Protein AF-A0A7S0GLI2-F1 (afdb_monomer_lite)

Sequence (181 aa):
HQRKHQRNEITNNKISEKHLAMYEFYKHYFEHVPAWVDWEQLQRGIDVYISFLPAIGYSLYYLALIPGFSIPKIGKVLEQTRYLVPPSTEEQVMHRLFDTGGFVNHALLDVSNLKPGEVGWTMALQVRALHAKVRRSILQKKKDKWNVAEYGIPINQEDMAATLLAFSVNPIIGIEFLSGQ

Structure (mmCIF, N/CA/C/O backbone):
data_AF-A0A7S0GLI2-F1
#
_entry.id   AF-A0A7S0GLI2-F1
#
loop_
_atom_site.group_PDB
_atom_site.id
_atom_site.type_symbol
_atom_site.label_atom_id
_atom_site.label_alt_id
_atom_site.label_comp_id
_atom_site.label_asym_id
_atom_site.label_entity_id
_atom_site.label_seq_id
_atom_site.pdbx_PDB_ins_code
_atom_site.Cartn_x
_atom_site.Cartn_y
_atom_site.Cartn_z
_atom_site.occupancy
_atom_site.B_iso_or_equiv
_atom_site.auth_seq_id
_atom_site.auth_comp_id
_atom_site.auth_asym_id
_atom_site.auth_atom_id
_atom_site.pdbx_PDB_model_num
ATOM 1 N N . HIS A 1 1 ? 32.029 3.918 39.202 1.00 46.91 1 HIS A N 1
ATOM 2 C CA . HIS A 1 1 ? 30.660 3.679 39.711 1.00 46.91 1 HIS A CA 1
ATOM 3 C C . HIS A 1 1 ? 29.547 4.117 38.746 1.00 46.91 1 HIS A C 1
ATOM 5 O O . HIS A 1 1 ? 28.626 3.337 38.550 1.00 46.91 1 HIS A O 1
ATOM 11 N N . GLN A 1 2 ? 29.642 5.265 38.060 1.00 48.03 2 GLN A N 1
ATOM 12 C CA . GLN A 1 2 ? 28.607 5.744 37.113 1.00 48.03 2 GLN A CA 1
ATOM 13 C C . GLN A 1 2 ? 28.363 4.847 35.876 1.00 48.03 2 GLN A C 1
ATOM 15 O O . GLN A 1 2 ? 27.220 4.666 35.475 1.00 48.03 2 GLN A O 1
ATOM 20 N N . ARG A 1 3 ? 29.390 4.179 35.324 1.00 46.72 3 ARG A N 1
ATOM 21 C CA . ARG A 1 3 ? 29.216 3.256 34.174 1.00 46.72 3 ARG A CA 1
ATOM 22 C C . ARG A 1 3 ? 28.446 1.968 34.505 1.00 46.72 3 ARG A C 1
ATOM 24 O O . ARG A 1 3 ? 27.847 1.381 33.614 1.00 46.72 3 ARG A O 1
ATOM 31 N N . LYS A 1 4 ? 28.444 1.523 35.770 1.00 44.06 4 LYS A N 1
ATOM 32 C CA . LYS A 1 4 ? 27.626 0.378 36.221 1.00 44.06 4 LYS A CA 1
ATOM 33 C C . LYS A 1 4 ? 26.156 0.772 36.412 1.00 44.06 4 LYS A C 1
ATOM 35 O O . LYS A 1 4 ? 25.293 -0.057 36.166 1.00 44.06 4 LYS A O 1
ATOM 40 N N . HIS A 1 5 ? 25.880 2.030 36.767 1.00 40.06 5 HIS A N 1
ATOM 41 C CA . HIS A 1 5 ? 24.513 2.558 36.822 1.00 40.06 5 HIS A CA 1
ATOM 42 C C . HIS A 1 5 ? 23.896 2.697 35.422 1.00 40.06 5 HIS A C 1
ATOM 44 O O . HIS A 1 5 ? 22.805 2.188 35.207 1.00 40.06 5 HIS A O 1
ATOM 50 N N . GLN A 1 6 ? 24.637 3.234 34.444 1.00 45.50 6 GLN A N 1
ATOM 51 C CA . GLN A 1 6 ? 24.178 3.305 33.046 1.00 45.50 6 GLN A CA 1
ATOM 52 C C . GLN A 1 6 ? 23.939 1.926 32.412 1.00 45.50 6 GLN A C 1
ATOM 54 O O . GLN A 1 6 ? 22.978 1.734 31.675 1.00 45.50 6 GLN A O 1
ATOM 59 N N . ARG A 1 7 ? 24.787 0.933 32.714 1.00 39.91 7 ARG A N 1
ATOM 60 C CA . ARG A 1 7 ? 24.621 -0.430 32.180 1.00 39.91 7 ARG A CA 1
ATOM 61 C C . ARG A 1 7 ? 23.422 -1.168 32.786 1.00 39.91 7 ARG A C 1
ATOM 63 O O . ARG A 1 7 ? 22.866 -2.023 32.112 1.00 39.91 7 ARG A O 1
ATOM 70 N N . ASN A 1 8 ? 23.034 -0.817 34.015 1.00 37.53 8 ASN A N 1
ATOM 71 C CA . ASN A 1 8 ? 21.869 -1.376 34.705 1.00 37.53 8 ASN A CA 1
ATOM 72 C C . ASN A 1 8 ? 20.547 -0.679 34.335 1.00 37.53 8 ASN A C 1
ATOM 74 O O . ASN A 1 8 ? 19.487 -1.278 34.496 1.00 37.53 8 ASN A O 1
ATOM 78 N N . GLU A 1 9 ? 20.585 0.552 33.818 1.00 38.91 9 GLU A N 1
ATOM 79 C CA . GLU A 1 9 ? 19.398 1.214 33.252 1.00 38.91 9 GLU A CA 1
ATOM 80 C C . GLU A 1 9 ? 19.006 0.621 31.890 1.00 38.91 9 GLU A C 1
ATOM 82 O O . GLU A 1 9 ? 17.820 0.467 31.603 1.00 38.91 9 GLU A O 1
ATOM 87 N N . ILE A 1 10 ? 19.985 0.191 31.085 1.00 46.25 10 ILE A N 1
ATOM 88 C CA . ILE A 1 10 ? 19.742 -0.452 29.781 1.00 46.25 10 ILE A CA 1
ATOM 89 C C . ILE A 1 10 ? 19.106 -1.846 29.948 1.00 46.25 10 ILE A C 1
ATOM 91 O O . ILE A 1 10 ? 18.296 -2.257 29.120 1.00 46.25 10 ILE A O 1
ATOM 95 N N . THR A 1 11 ? 19.409 -2.568 31.031 1.00 45.00 11 THR A N 1
ATOM 96 C CA . THR A 1 11 ? 18.880 -3.920 31.296 1.00 45.00 11 THR A CA 1
ATOM 97 C C . THR A 1 11 ? 17.507 -3.961 31.969 1.00 45.00 11 THR A C 1
ATOM 99 O O . THR A 1 11 ? 16.941 -5.046 32.080 1.00 45.00 11 THR A O 1
ATOM 102 N N . ASN A 1 12 ? 16.935 -2.823 32.381 1.00 44.59 12 ASN A N 1
ATOM 103 C CA . ASN A 1 12 ? 15.659 -2.790 33.112 1.00 44.59 12 ASN A CA 1
ATOM 104 C C . ASN A 1 12 ? 14.460 -2.267 32.307 1.00 44.59 12 ASN A C 1
ATOM 106 O O . ASN A 1 12 ? 13.343 -2.217 32.826 1.00 44.59 12 ASN A O 1
ATOM 110 N N . ASN A 1 13 ? 14.646 -1.929 31.030 1.00 54.16 13 ASN A N 1
ATOM 111 C CA . ASN A 1 13 ? 13.536 -1.547 30.166 1.00 54.16 13 ASN A CA 1
ATOM 112 C C . ASN A 1 13 ? 12.871 -2.815 29.605 1.00 54.16 13 ASN A C 1
ATOM 114 O O . ASN A 1 13 ? 13.199 -3.281 28.515 1.00 54.16 13 ASN A O 1
ATOM 118 N N . LYS A 1 14 ? 11.950 -3.418 30.372 1.00 66.06 14 LYS A N 1
ATOM 119 C CA . LYS A 1 14 ? 11.058 -4.465 29.848 1.00 66.06 14 LYS A CA 1
ATOM 120 C C . LYS A 1 14 ? 10.308 -3.887 28.645 1.00 66.06 14 LYS A C 1
ATOM 122 O O . LYS A 1 14 ? 9.375 -3.103 28.812 1.00 66.06 14 LYS A O 1
ATOM 127 N N . ILE A 1 15 ? 10.725 -4.272 27.440 1.00 75.12 15 ILE A N 1
ATOM 128 C CA . ILE A 1 15 ? 10.001 -3.989 26.200 1.00 75.12 15 ILE A CA 1
ATOM 129 C C . ILE A 1 15 ? 8.567 -4.478 26.410 1.00 75.12 15 ILE A C 1
ATOM 131 O O . ILE A 1 15 ? 8.348 -5.640 26.756 1.00 75.12 15 ILE A O 1
ATOM 135 N N . SER A 1 16 ? 7.583 -3.585 26.277 1.00 89.56 16 SER A N 1
ATOM 136 C CA . SER A 1 16 ? 6.190 -3.988 26.476 1.00 89.56 16 SER A CA 1
ATOM 137 C C . SER A 1 16 ? 5.778 -5.011 25.415 1.00 89.56 16 SER A C 1
ATOM 139 O O . SER A 1 16 ? 6.278 -4.980 24.292 1.00 89.56 16 SER A O 1
ATOM 141 N N . GLU A 1 17 ? 4.822 -5.883 25.738 1.00 90.88 17 GLU A N 1
ATOM 142 C CA . GLU A 1 17 ? 4.315 -6.923 24.826 1.00 90.88 17 GLU A CA 1
ATOM 143 C C . GLU A 1 17 ? 3.948 -6.367 23.438 1.00 90.88 17 GLU A C 1
ATOM 145 O O . GLU A 1 17 ? 4.241 -6.972 22.412 1.00 90.88 17 GLU A O 1
ATOM 150 N N . LYS A 1 18 ? 3.387 -5.151 23.393 1.00 88.38 18 LYS A N 1
ATOM 151 C CA . LYS A 1 18 ? 3.043 -4.455 22.144 1.00 88.38 18 LYS A CA 1
ATOM 152 C C . LYS A 1 18 ? 4.271 -4.084 21.310 1.00 88.38 18 LYS A C 1
ATOM 154 O O . LYS A 1 18 ? 4.226 -4.208 20.090 1.00 88.38 18 LYS A O 1
ATOM 159 N N . HIS A 1 19 ? 5.341 -3.609 21.950 1.00 90.06 19 HIS A N 1
ATOM 160 C CA . HIS A 1 19 ? 6.589 -3.290 21.255 1.00 90.06 19 HIS A CA 1
ATOM 161 C C . HIS A 1 19 ? 7.269 -4.562 20.749 1.00 90.06 19 HIS A C 1
ATOM 163 O O . HIS A 1 19 ? 7.762 -4.564 19.627 1.00 90.06 19 HIS A O 1
ATOM 169 N N . LEU A 1 20 ? 7.228 -5.649 21.528 1.00 94.12 20 LEU A N 1
ATOM 170 C CA . LEU A 1 20 ? 7.760 -6.941 21.099 1.00 94.12 20 LEU A CA 1
ATOM 171 C C . LEU A 1 20 ? 6.984 -7.492 19.896 1.00 94.12 20 LEU A C 1
ATOM 173 O O . LEU A 1 20 ? 7.592 -7.861 18.902 1.00 94.12 20 LEU A O 1
ATOM 177 N N . ALA A 1 21 ? 5.649 -7.461 19.930 1.00 93.50 21 ALA A N 1
ATOM 178 C CA . ALA A 1 21 ? 4.824 -7.902 18.806 1.00 93.50 21 ALA A CA 1
ATOM 179 C C . ALA A 1 21 ? 5.088 -7.089 17.526 1.00 93.50 21 ALA A C 1
ATOM 181 O O . ALA A 1 21 ? 5.115 -7.646 16.430 1.00 93.50 21 ALA A O 1
ATOM 182 N N . MET A 1 22 ? 5.302 -5.775 17.656 1.00 92.88 22 MET A N 1
ATOM 183 C CA . MET A 1 22 ? 5.666 -4.933 16.517 1.00 92.88 22 MET A CA 1
ATOM 184 C C . MET A 1 22 ? 7.074 -5.257 16.003 1.00 92.88 22 MET A C 1
ATOM 186 O O . MET A 1 22 ? 7.267 -5.360 14.797 1.00 92.88 22 MET A O 1
ATOM 190 N N . TYR A 1 23 ? 8.042 -5.459 16.900 1.00 94.19 23 TYR A N 1
ATOM 191 C CA . TYR A 1 23 ? 9.396 -5.872 16.535 1.00 94.19 23 TYR A CA 1
ATOM 192 C C . TYR A 1 23 ? 9.393 -7.198 15.764 1.00 94.19 23 TYR A C 1
ATOM 194 O O . TYR A 1 23 ? 9.947 -7.254 14.671 1.00 94.19 23 TYR A O 1
ATOM 202 N N . GLU A 1 24 ? 8.707 -8.224 16.275 1.00 95.50 24 GLU A N 1
ATOM 203 C CA . GLU A 1 24 ? 8.586 -9.524 15.603 1.00 95.50 24 GLU A CA 1
ATOM 204 C C . GLU A 1 24 ? 7.892 -9.402 14.239 1.00 95.50 24 GLU A C 1
ATOM 206 O O . GLU A 1 24 ? 8.300 -10.047 13.276 1.00 95.50 24 GLU A O 1
ATOM 211 N N . PHE A 1 25 ? 6.889 -8.524 14.115 1.00 94.81 25 PHE A N 1
ATOM 212 C CA . PHE A 1 25 ? 6.253 -8.230 12.830 1.00 94.81 25 PHE A CA 1
ATOM 213 C C . PHE A 1 25 ? 7.252 -7.671 11.805 1.00 94.81 25 PHE A C 1
ATOM 215 O O . PHE A 1 25 ? 7.332 -8.204 10.701 1.00 94.81 25 PHE A O 1
ATOM 222 N N . TYR A 1 26 ? 8.031 -6.640 12.149 1.00 94.69 26 TYR A N 1
ATOM 223 C CA . TYR A 1 26 ? 9.034 -6.081 11.230 1.00 94.69 26 TYR A CA 1
ATOM 224 C C . TYR A 1 26 ? 10.154 -7.079 10.930 1.00 94.69 26 TYR A C 1
ATOM 226 O O . TYR A 1 26 ? 10.521 -7.254 9.768 1.00 94.69 26 TYR A O 1
ATOM 234 N N . LYS A 1 27 ? 10.659 -7.763 11.962 1.00 95.31 27 LYS A N 1
ATOM 235 C CA . LYS A 1 27 ? 11.703 -8.781 11.839 1.00 95.31 27 LYS A CA 1
ATOM 236 C C . LYS A 1 27 ? 11.287 -9.895 10.881 1.00 95.31 27 LYS A C 1
ATOM 238 O O . LYS A 1 27 ? 12.057 -10.240 9.992 1.00 95.31 27 LYS A O 1
ATOM 243 N N . HIS A 1 28 ? 10.053 -10.393 10.995 1.00 95.75 28 HIS A N 1
ATOM 244 C CA . HIS A 1 28 ? 9.534 -11.429 10.107 1.00 95.75 28 HIS A CA 1
ATOM 245 C C . HIS A 1 28 ? 9.662 -11.037 8.630 1.00 95.75 28 HIS A C 1
ATOM 247 O O . HIS A 1 28 ? 10.240 -11.793 7.856 1.00 95.75 28 HIS A O 1
ATOM 253 N N . TYR A 1 29 ? 9.189 -9.853 8.232 1.00 95.25 29 TYR A N 1
ATOM 254 C CA . TYR A 1 29 ? 9.283 -9.428 6.830 1.00 95.25 29 TYR A CA 1
ATOM 255 C C . TYR A 1 29 ? 10.706 -9.074 6.406 1.00 95.25 29 TYR A C 1
ATOM 257 O O . TYR A 1 29 ? 11.006 -9.111 5.215 1.00 95.25 29 TYR A O 1
ATOM 265 N N . PHE A 1 30 ? 11.560 -8.674 7.351 1.00 94.94 30 PHE A N 1
ATOM 266 C CA . PHE A 1 30 ? 12.949 -8.339 7.056 1.00 94.94 30 PHE A CA 1
ATOM 267 C C . PHE A 1 30 ? 13.741 -9.604 6.710 1.00 94.94 30 PHE A C 1
ATOM 269 O O . PHE A 1 30 ? 14.517 -9.619 5.761 1.00 94.94 30 PHE A O 1
ATOM 276 N N . GLU A 1 31 ? 13.503 -10.681 7.459 1.00 95.62 31 GLU A N 1
ATOM 277 C CA . GLU A 1 31 ? 14.195 -11.963 7.305 1.00 95.62 31 GLU A CA 1
ATOM 278 C C . GLU A 1 31 ? 13.599 -12.846 6.195 1.00 95.62 31 GLU A C 1
ATOM 280 O O . GLU A 1 31 ? 14.291 -13.719 5.676 1.00 95.62 31 GLU A O 1
ATOM 285 N N . HIS A 1 32 ? 12.337 -12.629 5.808 1.00 94.88 32 HIS A N 1
ATOM 286 C CA . HIS A 1 32 ? 11.602 -13.516 4.898 1.00 94.88 32 HIS A CA 1
ATOM 287 C C . HIS A 1 32 ? 11.113 -12.786 3.642 1.00 94.88 32 HIS A C 1
ATOM 289 O O . HIS A 1 32 ? 9.910 -12.612 3.427 1.00 94.88 32 HIS A O 1
ATOM 295 N N . VAL A 1 33 ? 12.047 -12.400 2.770 1.00 95.31 33 VAL A N 1
ATOM 296 C CA . VAL A 1 33 ? 11.690 -12.033 1.392 1.00 95.31 33 VAL A CA 1
ATOM 297 C C . VAL A 1 33 ? 11.169 -13.286 0.675 1.00 95.31 33 VAL A C 1
ATOM 299 O O . VAL A 1 33 ? 11.841 -14.321 0.713 1.00 95.31 33 VAL A O 1
ATOM 302 N N . PRO A 1 34 ? 9.989 -13.243 0.029 1.00 95.50 34 PRO A N 1
ATOM 303 C CA . PRO A 1 34 ? 9.469 -14.408 -0.674 1.00 95.50 34 PRO A CA 1
ATOM 304 C C . PRO A 1 34 ? 10.420 -14.887 -1.778 1.00 95.50 34 PRO A C 1
ATOM 306 O O . PRO A 1 34 ? 10.928 -14.087 -2.556 1.00 95.50 34 PRO A O 1
ATOM 309 N N . ALA A 1 35 ? 10.610 -16.203 -1.891 1.00 96.75 35 ALA A N 1
ATOM 310 C CA . ALA A 1 35 ? 11.569 -16.799 -2.830 1.00 96.75 35 ALA A CA 1
ATOM 311 C C . ALA A 1 35 ? 11.259 -16.536 -4.317 1.00 96.75 35 ALA A C 1
ATOM 313 O O . ALA A 1 35 ? 12.123 -16.718 -5.165 1.00 96.75 35 ALA A O 1
ATOM 314 N N . TRP A 1 36 ? 10.029 -16.127 -4.635 1.00 97.19 36 TRP A N 1
ATOM 315 C CA . TRP A 1 36 ? 9.611 -15.772 -5.991 1.00 97.19 36 TRP A CA 1
ATOM 316 C C . TRP A 1 36 ? 9.961 -14.328 -6.380 1.00 97.19 36 TRP A C 1
ATOM 318 O O . TRP A 1 36 ? 9.711 -13.944 -7.520 1.00 97.19 36 TRP A O 1
ATOM 328 N N . VAL A 1 37 ? 10.489 -13.510 -5.460 1.00 97.12 37 VAL A N 1
ATOM 329 C CA . VAL A 1 37 ? 10.867 -12.124 -5.762 1.00 97.12 37 VAL A CA 1
ATOM 330 C C . VAL A 1 37 ? 12.066 -12.111 -6.707 1.00 97.12 37 VAL A C 1
ATOM 332 O O . VAL A 1 37 ? 13.169 -12.509 -6.339 1.00 97.12 37 VAL A O 1
ATOM 335 N N . ASP A 1 38 ? 11.839 -11.596 -7.912 1.00 97.75 38 ASP A N 1
ATOM 336 C CA . ASP A 1 38 ? 12.860 -11.337 -8.924 1.00 97.75 38 ASP A CA 1
ATOM 337 C C . ASP A 1 38 ? 13.102 -9.822 -9.016 1.00 97.75 38 ASP A C 1
ATOM 339 O O . ASP A 1 38 ? 12.265 -9.059 -9.506 1.00 97.75 38 ASP A O 1
ATOM 343 N N . TRP A 1 39 ? 14.260 -9.381 -8.522 1.00 96.75 39 TRP A N 1
ATOM 344 C CA . TRP A 1 39 ? 14.643 -7.968 -8.496 1.00 96.75 39 TRP A CA 1
ATOM 345 C C . TRP A 1 39 ? 14.866 -7.383 -9.892 1.00 96.75 39 TRP A C 1
ATOM 347 O O . TRP A 1 39 ? 14.594 -6.202 -10.101 1.00 96.75 39 TRP A O 1
ATOM 357 N N . GLU A 1 40 ? 15.315 -8.189 -10.855 1.00 97.75 40 GLU A N 1
ATOM 358 C CA . GLU A 1 40 ? 15.469 -7.740 -12.238 1.00 97.75 40 GLU A CA 1
ATOM 359 C C . GLU A 1 40 ? 14.098 -7.566 -12.895 1.00 97.75 40 GLU A C 1
ATOM 361 O O . GLU A 1 40 ? 13.873 -6.595 -13.617 1.00 97.75 40 GLU A O 1
ATOM 366 N N . GLN A 1 41 ? 13.145 -8.460 -12.610 1.00 97.75 41 GLN A N 1
ATOM 367 C CA . GLN A 1 41 ? 11.762 -8.305 -13.067 1.00 97.75 41 GLN A CA 1
ATOM 368 C C . GLN A 1 41 ? 11.080 -7.078 -12.454 1.00 97.75 41 GLN A C 1
ATOM 370 O O . GLN A 1 41 ? 10.333 -6.393 -13.158 1.00 97.75 41 GLN A O 1
ATOM 375 N N . LEU A 1 42 ? 11.345 -6.775 -11.180 1.00 97.19 42 LEU A N 1
ATOM 376 C CA . LEU A 1 42 ? 10.862 -5.546 -10.546 1.00 97.19 42 LEU A CA 1
ATOM 377 C C . LEU A 1 42 ? 11.461 -4.300 -11.209 1.00 97.19 42 LEU A C 1
ATOM 379 O O . LEU A 1 42 ? 10.710 -3.378 -11.525 1.00 97.19 42 LEU A O 1
ATOM 383 N N . GLN A 1 43 ? 12.770 -4.295 -11.488 1.00 97.56 43 GLN A N 1
ATOM 384 C CA . GLN A 1 43 ? 13.415 -3.186 -12.196 1.00 97.56 43 GLN A CA 1
ATOM 385 C C . GLN A 1 43 ? 12.790 -2.966 -13.579 1.00 97.56 43 GLN A C 1
ATOM 387 O O . GLN A 1 43 ? 12.409 -1.844 -13.889 1.00 97.56 43 GLN A O 1
ATOM 392 N N . ARG A 1 44 ? 12.565 -4.029 -14.368 1.00 97.38 44 ARG A N 1
ATOM 393 C CA . ARG A 1 44 ? 11.876 -3.914 -15.670 1.00 97.38 44 ARG A CA 1
ATOM 394 C C . ARG A 1 44 ? 10.481 -3.293 -15.544 1.00 97.38 44 ARG A C 1
ATOM 396 O O . ARG A 1 44 ? 10.078 -2.509 -16.397 1.00 97.38 44 ARG A O 1
ATOM 403 N N . GL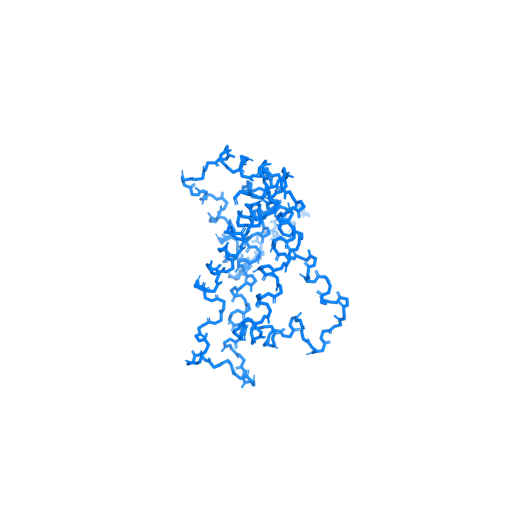Y A 1 45 ? 9.734 -3.644 -14.495 1.00 95.38 45 GLY A N 1
ATOM 404 C CA . GLY A 1 45 ? 8.420 -3.051 -14.225 1.00 95.38 45 GLY A CA 1
ATOM 405 C C . GLY A 1 45 ? 8.503 -1.555 -13.909 1.00 95.38 45 GLY A C 1
ATOM 406 O O . GLY A 1 45 ? 7.697 -0.775 -14.414 1.00 95.38 45 GLY A O 1
ATOM 407 N N . ILE A 1 46 ? 9.506 -1.150 -13.126 1.00 95.88 46 ILE A N 1
ATOM 408 C CA . ILE A 1 46 ? 9.802 0.259 -12.832 1.00 95.88 46 ILE A CA 1
ATOM 409 C C . ILE A 1 46 ? 10.211 1.010 -14.104 1.00 95.88 46 ILE A C 1
ATOM 411 O O . ILE A 1 46 ? 9.718 2.110 -14.340 1.00 95.88 46 ILE A O 1
ATOM 415 N N . ASP A 1 47 ? 11.028 0.408 -14.968 1.00 96.31 47 ASP A N 1
ATOM 416 C CA . ASP A 1 47 ? 11.448 1.025 -16.231 1.00 96.31 47 ASP A CA 1
ATOM 417 C C . ASP A 1 47 ? 10.245 1.309 -17.146 1.00 96.31 47 ASP A C 1
ATOM 419 O O . ASP A 1 47 ? 10.146 2.391 -17.734 1.00 96.31 47 ASP A O 1
ATOM 423 N N . VAL A 1 48 ? 9.285 0.376 -17.220 1.00 94.31 48 VAL A N 1
ATOM 424 C CA . VAL A 1 48 ? 8.003 0.587 -17.916 1.00 94.31 48 VAL A CA 1
ATOM 425 C C . VAL A 1 48 ? 7.218 1.715 -17.251 1.00 94.31 48 VAL A C 1
ATOM 427 O O . VAL A 1 48 ? 6.766 2.632 -17.937 1.00 94.31 48 VAL A O 1
ATOM 430 N N . TYR A 1 49 ? 7.083 1.692 -15.924 1.00 94.44 49 TYR A N 1
ATOM 431 C CA . TYR A 1 49 ? 6.353 2.726 -15.194 1.00 94.44 49 TYR A CA 1
ATOM 432 C C . TYR A 1 49 ? 6.909 4.131 -15.462 1.00 94.44 49 TYR A C 1
ATOM 434 O O . TYR A 1 49 ? 6.146 5.043 -15.774 1.00 94.44 49 TYR A O 1
ATOM 442 N N . ILE A 1 50 ? 8.232 4.298 -15.406 1.00 94.88 50 ILE A N 1
ATOM 443 C CA . ILE A 1 50 ? 8.907 5.575 -15.665 1.00 94.88 50 ILE A CA 1
ATOM 444 C C . ILE A 1 50 ? 8.727 5.997 -17.128 1.00 94.88 50 ILE A C 1
ATOM 446 O O . ILE A 1 50 ? 8.406 7.155 -17.396 1.00 94.88 50 ILE A O 1
ATOM 450 N N . SER A 1 51 ? 8.874 5.063 -18.073 1.00 94.94 51 SER A N 1
ATOM 451 C CA . SER A 1 51 ? 8.743 5.341 -19.512 1.00 94.94 51 SER A CA 1
ATOM 452 C C . SER A 1 51 ? 7.346 5.834 -19.896 1.00 94.94 51 SER A C 1
ATOM 454 O O . SER A 1 51 ? 7.206 6.675 -20.783 1.00 94.94 51 SER A O 1
ATOM 456 N N . PHE A 1 52 ? 6.312 5.343 -19.209 1.00 94.50 52 PHE A N 1
ATOM 457 C CA . PHE A 1 52 ? 4.911 5.679 -19.472 1.00 94.50 52 PHE A CA 1
ATOM 458 C C . PHE A 1 52 ? 4.272 6.532 -18.371 1.00 94.50 52 PHE A C 1
ATOM 460 O O . PHE A 1 52 ? 3.046 6.647 -18.318 1.00 94.50 52 PHE A O 1
ATOM 467 N N . LEU A 1 53 ? 5.078 7.164 -17.514 1.00 93.44 53 LEU A N 1
ATOM 468 C CA . LEU A 1 53 ? 4.611 7.856 -16.311 1.00 93.44 53 LEU A CA 1
ATOM 469 C C . LEU A 1 53 ? 3.432 8.819 -16.564 1.00 93.44 53 LEU A C 1
ATOM 471 O O . LEU A 1 53 ? 2.461 8.747 -15.808 1.00 93.44 53 LEU A O 1
ATOM 475 N N . PRO A 1 54 ? 3.420 9.667 -17.617 1.00 92.31 54 PRO A N 1
ATOM 476 C CA . PRO A 1 54 ? 2.269 10.532 -17.884 1.00 92.31 54 PRO A CA 1
ATOM 477 C C . PRO A 1 54 ? 0.989 9.754 -18.221 1.00 92.31 54 PRO A C 1
ATOM 479 O O . PRO A 1 54 ? -0.074 10.061 -17.685 1.00 92.31 54 PRO A O 1
ATOM 482 N N . ALA A 1 55 ? 1.083 8.730 -19.077 1.00 93.38 55 ALA A N 1
ATOM 483 C CA . ALA A 1 55 ? -0.056 7.907 -19.487 1.00 93.38 55 ALA A CA 1
ATOM 484 C C . ALA A 1 55 ? -0.625 7.109 -18.305 1.00 93.38 55 ALA A C 1
ATOM 486 O O . ALA A 1 55 ? -1.836 7.101 -18.073 1.00 93.38 55 ALA A O 1
ATOM 487 N N . ILE A 1 56 ? 0.257 6.510 -17.503 1.00 94.19 56 ILE A N 1
ATOM 488 C CA . ILE A 1 56 ? -0.115 5.806 -16.274 1.00 94.19 56 ILE A CA 1
ATOM 489 C C . ILE A 1 56 ? -0.742 6.773 -15.267 1.00 94.19 56 ILE A C 1
ATOM 491 O O . ILE A 1 56 ? -1.759 6.441 -14.665 1.00 94.19 56 ILE A O 1
ATOM 495 N N . GLY A 1 57 ? -0.194 7.981 -15.111 1.00 92.31 57 GLY A N 1
ATOM 496 C CA . GLY A 1 57 ? -0.744 9.010 -14.230 1.00 92.31 57 GLY A CA 1
ATOM 497 C C . GLY A 1 57 ? -2.183 9.385 -14.591 1.00 92.31 57 GLY A C 1
ATOM 498 O O . GLY A 1 57 ? -3.054 9.385 -13.719 1.00 92.31 57 GLY A O 1
ATOM 499 N N . TYR A 1 58 ? -2.462 9.624 -15.878 1.00 92.56 58 TYR A N 1
ATOM 500 C CA . TYR A 1 58 ? -3.829 9.861 -16.357 1.00 92.56 58 TYR A CA 1
ATOM 501 C C . TYR A 1 58 ? -4.740 8.658 -16.116 1.00 92.56 58 TYR A C 1
ATOM 503 O O . TYR A 1 58 ? -5.864 8.826 -15.640 1.00 92.56 58 TYR A O 1
ATOM 511 N N . SER A 1 59 ? -4.250 7.451 -16.395 1.00 94.19 59 SER A N 1
ATOM 512 C CA . SER A 1 59 ? -5.001 6.222 -16.156 1.00 94.19 59 SER A CA 1
ATOM 513 C C . SER A 1 59 ? -5.387 6.059 -14.688 1.00 94.19 59 SER A C 1
ATOM 515 O O . SER A 1 59 ? -6.558 5.887 -14.365 1.00 94.19 59 SER A O 1
ATOM 517 N N . LEU A 1 60 ? -4.430 6.186 -13.768 1.00 92.31 60 LEU A N 1
ATOM 518 C CA . LEU A 1 60 ? -4.695 6.065 -12.338 1.00 92.31 60 LEU A CA 1
ATOM 519 C C . LEU A 1 60 ? -5.646 7.159 -11.847 1.00 92.31 60 LEU A C 1
ATOM 521 O O . LEU A 1 60 ? -6.527 6.877 -11.037 1.00 92.31 60 LEU A O 1
ATOM 525 N N . TYR A 1 61 ? -5.530 8.384 -12.356 1.00 90.50 61 TYR A N 1
ATOM 526 C CA . TYR A 1 61 ? -6.443 9.463 -11.990 1.00 90.50 61 TYR A CA 1
ATOM 527 C C . TYR A 1 61 ? -7.896 9.160 -12.398 1.00 90.50 61 TYR A C 1
ATOM 529 O O . TYR A 1 61 ? -8.800 9.210 -11.558 1.00 90.50 61 TYR A O 1
ATOM 537 N N . TYR A 1 62 ? -8.124 8.793 -13.663 1.00 91.44 62 TYR A N 1
ATOM 538 C CA . TYR A 1 62 ? -9.476 8.608 -14.202 1.00 91.44 62 TYR A CA 1
ATOM 539 C C . TYR A 1 62 ? -10.081 7.227 -13.938 1.00 91.44 62 TYR A C 1
ATOM 541 O O . TYR A 1 62 ? -11.299 7.124 -13.815 1.00 91.44 62 TYR A O 1
ATOM 549 N N . LEU A 1 63 ? -9.265 6.176 -13.843 1.00 91.31 63 LEU A N 1
ATOM 550 C CA . LEU A 1 63 ? -9.732 4.789 -13.732 1.00 91.31 63 LEU A CA 1
ATOM 551 C C . LEU A 1 63 ? -9.577 4.200 -12.326 1.00 91.31 63 LEU A C 1
ATOM 553 O O . LEU A 1 63 ? -10.279 3.245 -12.001 1.00 91.31 63 LEU A O 1
ATOM 557 N N . ALA A 1 64 ? -8.698 4.746 -11.476 1.00 90.31 64 ALA A N 1
ATOM 558 C CA . ALA A 1 64 ? -8.525 4.265 -10.101 1.00 90.31 64 ALA A CA 1
ATOM 559 C C . ALA A 1 64 ? -9.026 5.271 -9.055 1.00 90.31 64 ALA A C 1
ATOM 561 O O . ALA A 1 64 ? -9.874 4.926 -8.233 1.00 90.31 64 ALA A O 1
ATOM 562 N N . LEU A 1 65 ? -8.546 6.517 -9.088 1.00 88.25 65 LEU A N 1
ATOM 563 C CA . LEU A 1 65 ? -8.812 7.503 -8.040 1.00 88.25 65 LEU A CA 1
ATOM 564 C C . LEU A 1 65 ? -10.281 7.942 -8.019 1.00 88.25 65 LEU A C 1
ATOM 566 O O . LEU A 1 65 ? -10.969 7.729 -7.021 1.00 88.25 65 LEU A O 1
ATOM 570 N N . ILE A 1 66 ? -10.774 8.525 -9.117 1.00 88.75 66 ILE A N 1
ATOM 571 C CA . ILE A 1 66 ? -12.157 9.027 -9.199 1.00 88.75 66 ILE A CA 1
ATOM 572 C C . ILE A 1 66 ? -13.185 7.892 -9.003 1.00 88.75 66 ILE A C 1
ATOM 574 O O . ILE A 1 66 ? -14.077 8.038 -8.157 1.00 88.75 66 ILE A O 1
ATOM 578 N N . PRO A 1 67 ? -13.078 6.739 -9.696 1.00 88.38 67 PRO A N 1
ATOM 579 C CA . PRO A 1 67 ? -14.039 5.653 -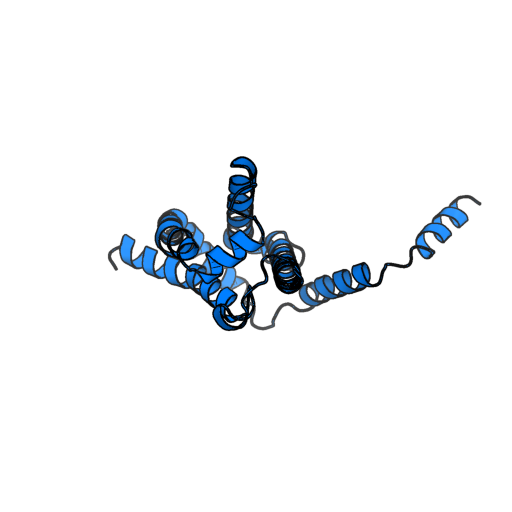9.524 1.00 88.38 67 PRO A CA 1
ATOM 580 C C . PRO A 1 67 ? -13.945 4.999 -8.144 1.00 88.38 67 PRO A C 1
ATOM 582 O O . PRO A 1 67 ? -14.973 4.645 -7.572 1.00 88.38 67 PRO A O 1
ATOM 585 N N . GLY A 1 68 ? -12.743 4.893 -7.566 1.00 86.94 68 GLY A N 1
ATOM 586 C CA . GLY A 1 68 ? -12.536 4.321 -6.235 1.00 86.94 68 GLY A CA 1
ATOM 587 C C . GLY A 1 68 ? -13.313 5.062 -5.145 1.00 86.94 68 GLY A C 1
ATOM 588 O O . GLY A 1 68 ? -13.937 4.430 -4.293 1.00 86.94 68 GLY A O 1
ATOM 589 N N . PHE A 1 69 ? -13.373 6.396 -5.213 1.00 85.19 69 PHE A N 1
ATOM 590 C CA . PHE A 1 69 ? -14.194 7.194 -4.293 1.00 85.19 69 PHE A CA 1
ATOM 591 C C . PHE A 1 69 ? -15.703 7.042 -4.505 1.00 85.19 69 PHE A C 1
ATOM 593 O O . PHE A 1 69 ? -16.477 7.372 -3.609 1.00 85.19 69 PHE A O 1
ATOM 600 N N . SER A 1 70 ? -16.125 6.503 -5.647 1.00 87.50 70 SER A N 1
ATOM 601 C CA . SER A 1 70 ? -17.534 6.230 -5.942 1.00 87.50 70 SER A CA 1
ATOM 602 C C . SER A 1 70 ? -17.994 4.854 -5.437 1.00 87.50 70 SER A C 1
ATOM 604 O O . SER A 1 70 ? -19.188 4.560 -5.467 1.00 87.50 70 SER A O 1
ATOM 606 N N . ILE A 1 71 ? -17.083 4.003 -4.943 1.00 90.00 71 ILE A N 1
ATOM 607 C CA . ILE A 1 71 ? -17.422 2.682 -4.398 1.00 90.00 71 ILE A CA 1
ATOM 608 C C . ILE A 1 71 ? -18.036 2.853 -2.995 1.00 90.00 71 ILE A C 1
ATOM 610 O O . ILE A 1 71 ? -17.334 3.306 -2.082 1.00 90.00 71 ILE A O 1
ATOM 614 N N . PRO A 1 72 ? -19.298 2.429 -2.754 1.00 90.81 72 PRO A N 1
ATOM 615 C CA . PRO A 1 72 ? -20.001 2.700 -1.494 1.00 90.81 72 PRO A CA 1
ATOM 616 C C . PRO A 1 72 ? -19.253 2.223 -0.247 1.00 90.81 72 PRO A C 1
ATOM 618 O O . PRO A 1 72 ? -19.158 2.937 0.750 1.00 90.81 72 PRO A O 1
ATOM 621 N N . LYS A 1 73 ? -18.654 1.029 -0.310 1.00 92.06 73 LYS A N 1
ATOM 622 C CA . LYS A 1 73 ? -17.886 0.462 0.803 1.00 92.06 73 LYS A CA 1
ATOM 623 C C . LYS A 1 73 ? -16.633 1.282 1.126 1.00 92.06 73 LYS A C 1
ATOM 625 O O . LYS A 1 73 ? -16.341 1.489 2.304 1.00 92.06 73 LYS A O 1
ATOM 630 N N . ILE A 1 74 ? -15.915 1.775 0.112 1.00 88.62 74 ILE A N 1
ATOM 631 C CA . ILE A 1 74 ? -14.741 2.640 0.304 1.00 88.62 74 ILE A CA 1
ATOM 632 C C . ILE A 1 74 ? -15.181 3.962 0.931 1.00 88.62 74 ILE A C 1
ATOM 634 O O . ILE A 1 74 ? -14.631 4.353 1.962 1.00 88.62 74 ILE A O 1
ATOM 638 N N . GLY A 1 75 ? -16.231 4.588 0.389 1.00 89.19 75 GLY A N 1
ATOM 639 C CA . GLY A 1 75 ? -16.843 5.783 0.972 1.00 89.19 75 GLY A CA 1
ATOM 640 C C . GLY A 1 75 ? -17.192 5.581 2.448 1.00 89.19 75 GLY A C 1
ATOM 641 O O . GLY A 1 75 ? -16.801 6.381 3.299 1.00 89.19 75 GLY A O 1
ATOM 642 N N . LYS A 1 76 ? -17.798 4.437 2.793 1.00 91.38 76 LYS A N 1
ATOM 643 C CA . LYS A 1 76 ? -18.148 4.130 4.182 1.00 91.38 76 LYS A CA 1
ATOM 644 C C . LYS A 1 76 ? -16.930 3.972 5.092 1.00 91.38 76 LYS A C 1
ATOM 646 O O . LYS A 1 76 ? -16.966 4.413 6.242 1.00 91.38 76 LYS A O 1
ATOM 651 N N . VAL A 1 77 ? -15.836 3.371 4.615 1.00 91.75 77 VAL A N 1
ATOM 652 C CA . VAL A 1 77 ? -14.573 3.303 5.378 1.00 91.75 77 VAL A CA 1
ATOM 653 C C . VAL A 1 77 ? -14.028 4.709 5.643 1.00 91.75 77 VAL A C 1
ATOM 655 O O . VAL A 1 77 ? -13.612 4.995 6.770 1.00 91.75 77 VAL A O 1
ATOM 658 N N . LEU A 1 78 ? -14.063 5.598 4.649 1.00 88.25 78 LEU A N 1
ATOM 659 C CA . LEU A 1 78 ? -13.591 6.983 4.765 1.00 88.25 78 LEU A CA 1
ATOM 660 C C . LEU A 1 78 ? -14.439 7.813 5.734 1.00 88.25 78 LEU A C 1
ATOM 662 O O . LEU A 1 78 ? -13.887 8.548 6.558 1.00 88.25 78 LEU A O 1
ATOM 666 N N . GLU A 1 79 ? -15.761 7.637 5.710 1.00 87.88 79 GLU A N 1
ATOM 667 C CA . GLU A 1 79 ? -16.677 8.227 6.692 1.00 87.88 79 GLU A CA 1
ATOM 668 C C . GLU A 1 79 ? -16.344 7.775 8.114 1.00 87.88 79 GLU A C 1
ATOM 670 O O . GLU A 1 79 ? -16.209 8.571 9.046 1.00 87.88 79 GLU A O 1
ATOM 675 N N . GLN A 1 80 ? -16.166 6.467 8.280 1.00 87.62 80 GLN A N 1
ATOM 676 C CA . GLN A 1 80 ? -15.918 5.849 9.574 1.00 87.62 80 GLN A CA 1
ATOM 677 C C . GLN A 1 80 ? -14.563 6.256 10.147 1.00 87.62 80 GLN A C 1
ATOM 679 O O . GLN A 1 80 ? -14.410 6.447 11.353 1.00 87.62 80 GLN A O 1
ATOM 684 N N . THR A 1 81 ? -13.569 6.451 9.306 1.00 83.38 81 THR A N 1
ATOM 685 C CA . THR A 1 81 ? -12.261 6.942 9.743 1.00 83.38 81 THR A CA 1
ATOM 686 C C . THR A 1 81 ? -12.219 8.459 9.886 1.00 83.38 81 THR A C 1
ATOM 688 O O . THR A 1 81 ? -11.267 8.975 10.471 1.00 83.38 81 THR A O 1
ATOM 691 N N . ARG A 1 82 ? -13.246 9.169 9.391 1.00 78.56 82 ARG A N 1
ATOM 692 C CA . ARG A 1 82 ? -13.245 10.624 9.199 1.00 78.56 82 ARG A CA 1
ATOM 693 C C . ARG A 1 82 ? -12.001 11.088 8.437 1.00 78.56 82 ARG A C 1
ATOM 695 O O . ARG A 1 82 ? -11.478 12.162 8.707 1.00 78.56 82 ARG A O 1
ATOM 702 N N . TYR A 1 83 ? -11.493 10.252 7.527 1.00 67.88 83 TYR A N 1
ATOM 703 C CA . TYR A 1 83 ? -10.190 10.457 6.883 1.00 67.88 83 TYR A CA 1
ATOM 704 C C . TYR A 1 83 ? -10.240 11.430 5.703 1.00 67.88 83 TYR A C 1
ATOM 706 O O . TYR A 1 83 ? -9.257 12.098 5.413 1.00 67.88 83 TYR A O 1
ATOM 714 N N . LEU A 1 84 ? -11.363 11.496 4.998 1.00 69.69 84 LEU A N 1
ATOM 715 C CA . LEU A 1 84 ? -11.538 12.382 3.840 1.00 69.69 84 LEU A CA 1
ATOM 716 C C . LEU A 1 84 ? -12.889 13.101 3.880 1.00 69.69 84 LEU A C 1
ATOM 718 O O . LEU A 1 84 ? -13.355 13.635 2.883 1.00 69.69 84 LEU A O 1
ATOM 722 N N . VAL A 1 85 ? -13.529 13.097 5.049 1.00 69.69 85 VAL A N 1
ATOM 723 C CA . VAL A 1 85 ? -14.835 13.713 5.274 1.00 69.69 85 VAL A CA 1
ATOM 724 C C . VAL A 1 85 ? -14.758 14.673 6.464 1.00 69.69 85 VAL A C 1
ATOM 726 O O . VAL A 1 85 ? -13.866 14.521 7.314 1.00 69.69 85 VAL A O 1
ATOM 729 N N . PRO A 1 86 ? -15.691 15.636 6.575 1.00 64.88 86 PRO A N 1
ATOM 730 C CA . PRO A 1 86 ? -15.780 16.511 7.736 1.00 64.88 86 PRO A CA 1
ATOM 731 C C . PRO A 1 86 ? -15.748 15.724 9.062 1.00 64.88 86 PRO A C 1
ATOM 733 O O . PRO A 1 86 ? -16.361 14.656 9.173 1.00 64.88 86 PRO A O 1
ATOM 736 N N . PRO A 1 87 ? -15.027 16.209 10.088 1.00 75.19 87 PRO A N 1
ATOM 737 C CA . PRO A 1 87 ? -14.459 17.550 10.234 1.00 75.19 87 PRO A CA 1
ATOM 738 C C . PRO A 1 87 ? -12.996 17.685 9.758 1.00 75.19 87 PRO A C 1
ATOM 740 O O . PRO A 1 87 ? -12.313 18.590 10.228 1.00 75.19 87 PRO A O 1
ATOM 743 N N . SER A 1 88 ? -12.476 16.793 8.899 1.00 78.56 88 SER A N 1
ATOM 744 C CA . SER A 1 88 ? -11.106 16.957 8.375 1.00 78.56 88 SER A CA 1
ATOM 745 C C . SER A 1 88 ? -10.971 18.276 7.606 1.00 78.56 88 SER A C 1
ATOM 747 O O . SER A 1 88 ? -11.866 18.633 6.841 1.00 78.56 88 SER A O 1
ATOM 749 N N . THR A 1 89 ? -9.864 18.993 7.809 1.00 82.81 89 THR A N 1
ATOM 750 C CA . THR A 1 89 ? -9.556 20.216 7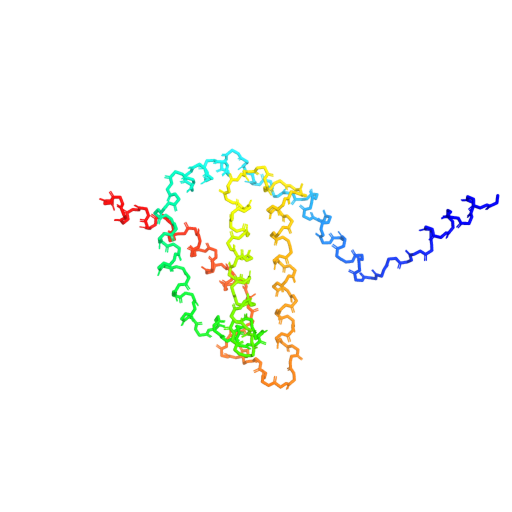.051 1.00 82.81 89 THR A CA 1
ATOM 751 C C . THR A 1 89 ? -9.086 19.870 5.638 1.00 82.81 89 THR A C 1
ATOM 753 O O . THR A 1 89 ? -8.621 18.756 5.387 1.00 82.81 89 THR A O 1
ATOM 756 N N . GLU A 1 90 ? -9.161 20.828 4.714 1.00 81.94 90 GLU A N 1
ATOM 757 C CA . GLU A 1 90 ? -8.628 20.668 3.354 1.00 81.94 90 GLU A CA 1
ATOM 758 C C . GLU A 1 90 ? -7.139 20.286 3.369 1.00 81.94 90 GLU A C 1
ATOM 760 O O . GLU A 1 90 ? -6.733 19.345 2.696 1.00 81.94 90 GLU A O 1
ATOM 765 N N . GLU A 1 91 ? -6.342 20.918 4.233 1.00 82.50 91 GLU A N 1
ATOM 766 C CA . GLU A 1 91 ? -4.925 20.587 4.425 1.00 82.50 91 GLU A CA 1
ATOM 767 C C . GLU A 1 91 ? -4.713 19.124 4.851 1.00 82.50 91 GLU A C 1
ATOM 769 O O . GLU A 1 91 ? -3.861 18.429 4.301 1.00 82.50 91 GLU A O 1
ATOM 774 N N . GLN A 1 92 ? -5.518 18.615 5.791 1.00 79.81 92 GLN A N 1
ATOM 775 C CA . GLN A 1 92 ? -5.432 17.222 6.242 1.00 79.81 92 GLN A CA 1
ATOM 776 C C . GLN A 1 92 ? -5.823 16.233 5.142 1.00 79.81 92 GLN A C 1
ATOM 778 O O . GLN A 1 92 ? -5.244 15.150 5.049 1.00 79.81 92 GLN A O 1
ATOM 783 N N . VAL A 1 93 ? -6.812 16.590 4.322 1.00 80.44 93 VAL A N 1
ATOM 784 C CA . VAL A 1 93 ? -7.219 15.811 3.148 1.00 80.44 93 VAL A CA 1
ATOM 785 C C . VAL A 1 93 ? -6.085 15.772 2.123 1.00 80.44 93 VAL A C 1
ATOM 787 O O . VAL A 1 93 ? -5.712 14.689 1.672 1.00 80.44 93 VAL A O 1
ATOM 790 N N . MET A 1 94 ? -5.477 16.921 1.824 1.00 81.19 94 MET A N 1
ATOM 791 C CA . MET A 1 94 ? -4.364 17.022 0.880 1.00 81.19 94 MET A CA 1
ATOM 792 C C . MET A 1 94 ? -3.126 16.265 1.357 1.00 81.19 94 MET A C 1
ATOM 794 O O . MET A 1 94 ? -2.554 15.503 0.583 1.00 81.19 94 MET A O 1
ATOM 798 N N . HIS A 1 95 ? -2.751 16.381 2.634 1.00 80.69 95 HIS A N 1
ATOM 799 C CA . HIS A 1 95 ? -1.628 15.625 3.196 1.00 80.69 95 HIS A CA 1
ATOM 800 C C . HIS A 1 95 ? -1.810 14.113 3.010 1.00 80.69 95 HIS A C 1
ATOM 802 O O . HIS A 1 95 ? -0.874 13.414 2.642 1.00 80.69 95 HIS A O 1
ATOM 808 N N . ARG A 1 96 ? -3.031 13.599 3.189 1.00 76.75 96 ARG A N 1
ATOM 809 C CA . ARG A 1 96 ? -3.339 12.168 3.016 1.00 76.75 96 ARG A CA 1
ATOM 810 C C . ARG A 1 96 ? -3.301 11.718 1.556 1.00 76.75 96 ARG A C 1
ATOM 812 O O . ARG A 1 96 ? -2.879 10.596 1.265 1.00 76.75 96 ARG A O 1
ATOM 819 N N . LEU A 1 97 ? -3.731 12.577 0.633 1.00 78.88 97 LEU A N 1
ATOM 820 C CA . LEU A 1 97 ? -3.561 12.330 -0.800 1.00 78.88 97 LEU A CA 1
ATOM 821 C C . LEU A 1 97 ? -2.068 12.269 -1.156 1.00 78.88 97 LEU A C 1
ATOM 823 O O . LEU A 1 97 ? -1.644 11.353 -1.863 1.00 78.88 97 LEU A O 1
ATOM 827 N N . PHE A 1 98 ? -1.261 13.170 -0.590 1.00 85.00 98 PHE A N 1
ATOM 828 C CA . PHE A 1 98 ? 0.191 13.144 -0.748 1.00 85.00 98 PHE A CA 1
ATOM 829 C C . PHE A 1 98 ? 0.852 11.935 -0.081 1.00 85.00 98 PHE A C 1
ATOM 831 O O . PHE A 1 98 ? 1.797 11.414 -0.658 1.00 85.00 98 PHE A O 1
ATOM 838 N N . ASP A 1 99 ? 0.347 11.419 1.045 1.00 85.50 99 ASP A N 1
ATOM 839 C CA . ASP A 1 99 ? 0.866 10.186 1.662 1.00 85.50 99 ASP A CA 1
ATOM 840 C C . ASP A 1 99 ? 0.746 8.991 0.698 1.00 85.50 99 ASP A C 1
ATOM 842 O O . ASP A 1 99 ? 1.671 8.186 0.565 1.00 85.50 99 ASP A O 1
ATOM 846 N N . THR A 1 100 ? -0.376 8.901 -0.027 1.00 83.31 100 THR A N 1
ATOM 847 C CA . THR A 1 100 ? -0.586 7.854 -1.042 1.00 83.31 100 THR A CA 1
ATOM 848 C C . THR A 1 100 ? 0.332 8.063 -2.245 1.00 83.31 100 THR A C 1
ATOM 850 O O . THR A 1 100 ? 0.990 7.121 -2.680 1.00 83.31 100 THR A O 1
ATOM 853 N N . GLY A 1 101 ? 0.430 9.296 -2.756 1.00 86.81 101 GLY A N 1
ATOM 854 C CA . GLY A 1 101 ? 1.349 9.624 -3.852 1.00 86.81 101 GLY A CA 1
ATOM 855 C C . GLY A 1 101 ? 2.817 9.370 -3.489 1.00 86.81 101 GLY A C 1
ATOM 856 O O . GLY A 1 101 ? 3.562 8.797 -4.278 1.00 86.81 101 GLY A O 1
ATOM 857 N N . GLY A 1 102 ? 3.220 9.717 -2.267 1.00 90.31 102 GLY A N 1
ATOM 858 C CA . GLY A 1 102 ? 4.548 9.455 -1.722 1.00 90.31 102 GLY A CA 1
ATOM 859 C C . GLY A 1 102 ? 4.842 7.962 -1.627 1.00 90.31 102 GLY A C 1
ATOM 860 O O . GLY A 1 102 ? 5.908 7.528 -2.057 1.00 90.31 102 GLY A O 1
ATOM 861 N N . PHE A 1 103 ? 3.886 7.158 -1.147 1.00 91.88 103 PHE A N 1
ATOM 862 C CA . PHE A 1 103 ? 4.033 5.702 -1.130 1.00 91.88 103 PHE A CA 1
ATOM 863 C C . PHE A 1 103 ? 4.236 5.126 -2.537 1.00 91.88 103 PHE A C 1
ATOM 865 O O . PHE A 1 103 ? 5.167 4.352 -2.745 1.00 91.88 103 PHE A O 1
ATOM 872 N N . VAL A 1 104 ? 3.413 5.538 -3.506 1.00 91.12 104 VAL A N 1
ATOM 873 C CA . VAL A 1 104 ? 3.530 5.102 -4.908 1.00 91.12 104 VAL A CA 1
ATOM 874 C C . VAL A 1 104 ? 4.889 5.495 -5.489 1.00 91.12 104 VAL A C 1
ATOM 876 O O . VAL A 1 104 ? 5.556 4.663 -6.097 1.00 91.12 104 VAL A O 1
ATOM 879 N N . ASN A 1 105 ? 5.350 6.722 -5.242 1.00 91.81 105 ASN A N 1
ATOM 880 C CA . ASN A 1 105 ? 6.658 7.189 -5.700 1.00 91.81 105 ASN A CA 1
ATOM 881 C C . ASN A 1 105 ? 7.804 6.359 -5.108 1.00 91.81 105 ASN A C 1
ATOM 883 O O . ASN A 1 105 ? 8.675 5.893 -5.840 1.00 91.81 105 ASN A O 1
ATOM 887 N N . HIS A 1 106 ? 7.797 6.123 -3.794 1.00 93.81 106 HIS A N 1
ATOM 888 C CA . HIS A 1 106 ? 8.816 5.290 -3.157 1.00 93.81 106 HIS A CA 1
ATOM 889 C C . HIS A 1 106 ? 8.768 3.836 -3.632 1.00 93.81 106 HIS A C 1
ATOM 891 O O . HIS A 1 106 ? 9.812 3.193 -3.685 1.00 93.81 106 HIS A O 1
ATOM 897 N N . ALA A 1 107 ? 7.593 3.326 -4.004 1.00 92.75 107 ALA A N 1
ATOM 898 C CA . ALA A 1 107 ? 7.443 1.969 -4.509 1.00 92.75 107 ALA A CA 1
ATOM 899 C C . ALA A 1 107 ? 7.850 1.804 -5.986 1.00 92.75 107 ALA A C 1
ATOM 901 O O . ALA A 1 107 ? 8.276 0.716 -6.366 1.00 92.75 107 ALA A O 1
ATOM 902 N N . LEU A 1 108 ? 7.703 2.841 -6.821 1.00 92.56 108 LEU A N 1
ATOM 903 C CA . LEU A 1 108 ? 7.753 2.698 -8.285 1.00 92.56 108 LEU A CA 1
ATOM 904 C C . LEU A 1 108 ? 8.843 3.515 -8.993 1.00 92.56 108 LEU A C 1
ATOM 906 O O . LEU A 1 108 ? 8.920 3.453 -10.215 1.00 92.56 108 LEU A O 1
ATOM 910 N N . LEU A 1 109 ? 9.671 4.282 -8.276 1.00 92.94 109 LEU A N 1
ATOM 911 C CA . LEU A 1 109 ? 10.732 5.089 -8.904 1.00 92.94 109 LEU A CA 1
ATOM 912 C C . LEU A 1 109 ? 12.137 4.485 -8.800 1.00 92.94 109 LEU A C 1
ATOM 914 O O . LEU A 1 109 ? 12.997 4.831 -9.602 1.00 92.94 109 LEU A O 1
ATOM 918 N N . ASP A 1 110 ? 12.384 3.603 -7.831 1.00 94.75 110 ASP A N 1
ATOM 919 C CA . ASP A 1 110 ? 13.680 2.941 -7.664 1.00 94.75 110 ASP A CA 1
ATOM 920 C C . ASP A 1 110 ? 13.489 1.576 -6.994 1.00 94.75 110 ASP A C 1
ATOM 922 O O . ASP A 1 110 ? 12.894 1.480 -5.918 1.00 94.75 110 ASP A O 1
ATOM 926 N N . VAL A 1 111 ? 14.010 0.515 -7.617 1.00 96.31 111 VAL A N 1
ATOM 927 C CA . VAL A 1 111 ? 13.938 -0.852 -7.084 1.00 96.31 111 VAL A CA 1
ATOM 928 C C .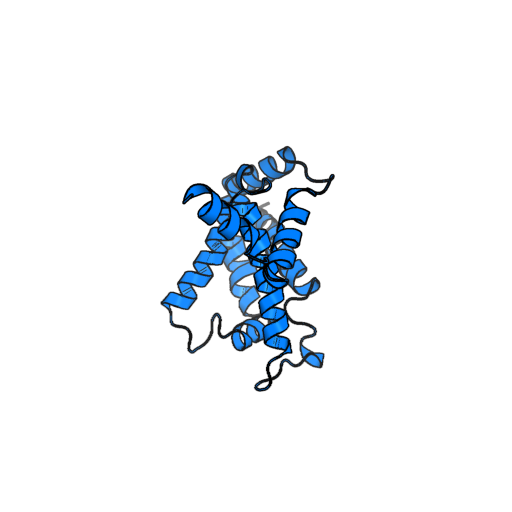 VAL A 1 111 ? 14.675 -0.982 -5.752 1.00 96.31 111 VAL A C 1
ATOM 930 O O . VAL A 1 111 ? 14.325 -1.831 -4.930 1.00 96.31 111 VAL A O 1
ATOM 933 N N . SER A 1 112 ? 15.690 -0.145 -5.512 1.00 96.69 112 SER A N 1
ATOM 934 C CA . SER A 1 112 ? 16.451 -0.143 -4.268 1.00 96.69 112 SER A CA 1
ATOM 935 C C . SER A 1 112 ? 15.536 0.122 -3.070 1.00 96.69 112 SER A C 1
ATOM 937 O O . SER A 1 112 ? 15.639 -0.592 -2.077 1.00 96.69 112 SER A O 1
ATOM 939 N N . ASN A 1 113 ? 14.533 0.998 -3.217 1.00 97.06 113 ASN A N 1
ATOM 940 C CA . ASN A 1 113 ? 13.555 1.323 -2.176 1.00 97.06 113 ASN A CA 1
ATOM 941 C C . ASN A 1 113 ? 12.695 0.127 -1.731 1.00 97.06 113 ASN A C 1
ATOM 943 O O . ASN A 1 113 ? 12.069 0.184 -0.668 1.00 97.06 113 ASN A O 1
ATOM 947 N N . LEU A 1 114 ? 12.617 -0.934 -2.541 1.00 96.25 114 LEU A N 1
ATOM 948 C CA . LEU A 1 114 ? 11.824 -2.135 -2.262 1.00 96.25 114 LEU A CA 1
ATOM 949 C C . LEU A 1 114 ? 12.589 -3.185 -1.447 1.00 96.25 114 LEU A C 1
ATOM 951 O O . LEU A 1 114 ? 11.990 -4.164 -0.990 1.00 96.25 114 LEU A O 1
ATOM 955 N N . LYS A 1 115 ? 13.903 -3.010 -1.262 1.00 95.69 115 LYS A N 1
ATOM 956 C CA . LYS A 1 115 ? 14.723 -3.946 -0.491 1.00 95.69 115 LYS A CA 1
ATOM 957 C C . LYS A 1 115 ? 14.366 -3.897 1.004 1.00 95.69 115 LYS A C 1
ATOM 959 O O . LYS A 1 115 ? 13.927 -2.858 1.498 1.00 95.69 115 LYS A O 1
ATOM 964 N N . PRO A 1 116 ? 14.552 -5.001 1.751 1.00 96.44 116 PRO A N 1
ATOM 965 C CA . PRO A 1 116 ? 14.270 -5.033 3.184 1.00 96.44 116 PRO A CA 1
ATOM 966 C C . PRO A 1 116 ? 14.942 -3.894 3.954 1.00 96.44 116 PRO A C 1
ATOM 968 O O . PRO A 1 116 ? 16.150 -3.700 3.857 1.00 96.44 116 PRO A O 1
ATOM 971 N N . GLY A 1 117 ? 14.153 -3.162 4.741 1.00 94.62 117 GLY A N 1
ATOM 972 C CA . GLY A 1 117 ? 14.611 -2.017 5.533 1.00 94.62 117 GLY A CA 1
ATOM 973 C C . GLY A 1 117 ? 14.629 -0.676 4.795 1.00 94.62 117 GLY A C 1
ATOM 974 O O . GLY A 1 117 ? 14.712 0.358 5.453 1.00 94.62 117 GLY A O 1
ATOM 975 N N . GLU A 1 118 ? 14.484 -0.667 3.470 1.00 96.81 118 GLU A N 1
ATOM 976 C CA . GLU A 1 118 ? 14.452 0.569 2.688 1.00 96.81 118 GLU A CA 1
ATOM 977 C C . GLU A 1 118 ? 13.088 1.268 2.780 1.00 96.81 118 GLU A C 1
ATOM 979 O O . GLU A 1 118 ? 12.126 0.760 3.372 1.00 96.81 118 GLU A O 1
ATOM 984 N N . VAL A 1 119 ? 13.001 2.485 2.238 1.00 96.06 119 VAL A N 1
ATOM 985 C CA . VAL A 1 119 ? 11.851 3.376 2.453 1.00 96.06 119 VAL A CA 1
ATOM 986 C C . VAL A 1 119 ? 10.534 2.798 1.924 1.00 96.06 119 VAL A C 1
ATOM 988 O O . VAL A 1 119 ? 9.557 2.746 2.672 1.00 96.06 119 VAL A O 1
ATOM 991 N N . GLY A 1 120 ? 10.497 2.296 0.687 1.00 95.31 120 GLY A N 1
ATOM 992 C CA . G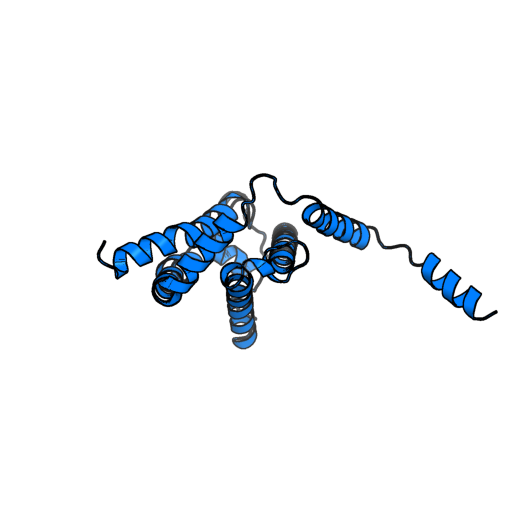LY A 1 120 ? 9.286 1.731 0.082 1.00 95.31 120 GLY A CA 1
ATOM 993 C C . GLY A 1 120 ? 8.826 0.465 0.805 1.00 95.31 120 GLY A C 1
ATOM 994 O O . GLY A 1 120 ? 7.645 0.314 1.128 1.00 95.31 120 GLY A O 1
ATOM 995 N N . TRP A 1 121 ? 9.779 -0.400 1.159 1.00 96.00 121 TRP A N 1
ATOM 996 C CA . TRP A 1 121 ? 9.539 -1.590 1.974 1.00 96.00 121 TRP A CA 1
ATOM 997 C C . TRP A 1 121 ? 8.952 -1.238 3.350 1.00 96.00 121 TRP A C 1
ATOM 999 O O . TRP A 1 121 ? 7.933 -1.796 3.770 1.00 96.00 121 TRP A O 1
ATOM 1009 N N . THR A 1 122 ? 9.546 -0.260 4.037 1.00 95.19 122 THR A N 1
ATOM 1010 C CA . THR A 1 122 ? 9.109 0.172 5.371 1.00 95.19 122 THR A CA 1
ATOM 1011 C C . THR A 1 122 ? 7.716 0.793 5.316 1.00 95.19 122 THR A C 1
ATOM 1013 O O . THR A 1 122 ? 6.860 0.467 6.143 1.00 95.19 122 THR A O 1
ATOM 1016 N N . MET A 1 123 ? 7.448 1.637 4.317 1.00 95.62 123 MET A N 1
ATOM 1017 C CA . MET A 1 123 ? 6.131 2.240 4.115 1.00 95.62 123 MET A CA 1
ATOM 1018 C C . MET A 1 123 ? 5.055 1.184 3.849 1.00 95.62 123 MET A C 1
ATOM 1020 O O . MET A 1 123 ? 3.978 1.263 4.438 1.00 95.62 123 MET A O 1
ATOM 1024 N N . ALA A 1 124 ? 5.339 0.150 3.049 1.00 95.38 124 ALA A N 1
ATOM 1025 C CA . ALA A 1 124 ? 4.383 -0.932 2.800 1.00 95.38 124 ALA A CA 1
ATOM 1026 C C . ALA A 1 124 ? 3.973 -1.649 4.102 1.00 95.38 124 ALA A C 1
ATOM 1028 O O . ALA A 1 124 ? 2.790 -1.933 4.328 1.00 95.38 124 ALA A O 1
ATOM 1029 N N . LEU A 1 125 ? 4.926 -1.889 5.010 1.00 95.88 125 LEU A N 1
ATOM 1030 C CA . LEU A 1 125 ? 4.634 -2.464 6.326 1.00 95.88 125 LEU A CA 1
ATOM 1031 C C . LEU A 1 125 ? 3.860 -1.509 7.238 1.00 95.88 125 LEU A C 1
ATOM 1033 O O . LEU A 1 125 ? 2.941 -1.945 7.940 1.00 95.88 125 LEU A O 1
ATOM 1037 N N . GLN A 1 126 ? 4.177 -0.214 7.206 1.00 94.31 126 GLN A N 1
ATOM 1038 C CA . GLN A 1 126 ? 3.429 0.807 7.940 1.00 94.31 126 GLN A CA 1
ATOM 1039 C C . GLN A 1 126 ? 1.976 0.891 7.459 1.00 94.31 126 GLN A C 1
ATOM 1041 O O . GLN A 1 126 ? 1.065 0.897 8.288 1.00 94.31 126 GLN A O 1
ATOM 1046 N N . VAL A 1 127 ? 1.740 0.864 6.144 1.00 94.31 127 VAL A N 1
ATOM 1047 C CA . VAL A 1 127 ? 0.397 0.818 5.543 1.00 94.31 127 VAL A CA 1
ATOM 1048 C C . VAL A 1 127 ? -0.338 -0.455 5.963 1.00 94.31 127 VAL A C 1
ATOM 1050 O O . VAL A 1 127 ? -1.499 -0.401 6.373 1.00 94.31 127 VAL A O 1
ATOM 1053 N N . ARG A 1 128 ? 0.337 -1.610 5.973 1.00 95.56 128 ARG A N 1
ATOM 1054 C CA . ARG A 1 128 ? -0.258 -2.867 6.449 1.00 95.56 128 ARG A CA 1
ATOM 1055 C C . ARG A 1 128 ? -0.686 -2.790 7.917 1.00 95.56 128 ARG A C 1
ATOM 1057 O O . ARG A 1 128 ? -1.794 -3.217 8.263 1.00 95.56 128 ARG A O 1
ATOM 1064 N N . ALA A 1 129 ? 0.159 -2.228 8.779 1.00 94.75 129 ALA A N 1
ATOM 1065 C CA . ALA A 1 129 ? -0.163 -2.005 10.186 1.00 94.75 129 ALA A CA 1
ATOM 1066 C C . ALA A 1 129 ? -1.301 -0.980 10.356 1.00 94.75 129 ALA A C 1
ATOM 1068 O O . ALA A 1 129 ? -2.207 -1.187 11.173 1.00 94.75 129 ALA A O 1
ATOM 1069 N N . LEU A 1 130 ? -1.306 0.086 9.549 1.00 93.44 130 LEU A N 1
ATOM 1070 C CA . LEU A 1 130 ? -2.368 1.088 9.498 1.00 93.44 130 LEU A CA 1
ATOM 1071 C C . LEU A 1 130 ? -3.710 0.448 9.129 1.00 93.44 130 LEU A C 1
ATOM 1073 O O . LEU A 1 130 ? -4.680 0.634 9.861 1.00 93.44 130 LEU A O 1
ATOM 1077 N N . HIS A 1 131 ? -3.769 -0.366 8.074 1.00 95.44 131 HIS A N 1
ATOM 1078 C CA . HIS A 1 131 ? -4.979 -1.088 7.671 1.00 95.44 131 HIS A CA 1
ATOM 1079 C C . HIS A 1 131 ? -5.511 -1.989 8.790 1.00 95.44 131 HIS A C 1
ATOM 1081 O O . HIS A 1 131 ? -6.712 -1.996 9.063 1.00 95.44 131 HIS A O 1
ATOM 1087 N N . ALA A 1 132 ? -4.634 -2.712 9.496 1.00 95.31 132 ALA A N 1
ATOM 1088 C CA . ALA A 1 132 ? -5.033 -3.525 10.644 1.00 95.31 132 ALA A CA 1
ATOM 1089 C C . ALA A 1 132 ? -5.610 -2.676 11.791 1.00 95.31 132 ALA A C 1
ATOM 1091 O O . ALA A 1 132 ? -6.663 -3.012 12.346 1.00 95.31 132 ALA A O 1
ATOM 1092 N N . LYS A 1 133 ? -4.960 -1.552 12.118 1.00 94.25 133 LYS A N 1
ATOM 1093 C CA . LYS A 1 133 ? -5.422 -0.602 13.139 1.00 94.25 133 LYS A CA 1
ATOM 1094 C C . LYS A 1 133 ? -6.777 0.003 12.771 1.00 94.25 133 LYS A C 1
ATOM 1096 O O . LYS A 1 133 ? -7.669 0.033 13.618 1.00 94.25 133 LYS A O 1
ATOM 1101 N N . VAL A 1 134 ? -6.940 0.453 11.528 1.00 94.50 134 VAL A N 1
ATOM 1102 C CA . VAL A 1 134 ? -8.182 1.046 11.016 1.00 94.50 134 VAL A CA 1
ATOM 1103 C C . VAL A 1 134 ? -9.314 0.026 11.048 1.00 94.50 134 VAL A C 1
ATOM 1105 O O . VAL A 1 134 ? -10.346 0.297 11.657 1.00 94.50 134 VAL A O 1
ATOM 1108 N N . ARG A 1 135 ? -9.105 -1.176 10.497 1.00 96.56 135 ARG A N 1
ATOM 1109 C CA . ARG A 1 135 ? -10.099 -2.259 10.511 1.00 96.56 135 ARG A CA 1
ATOM 1110 C C . ARG A 1 135 ? -10.586 -2.561 11.924 1.00 96.56 135 ARG A C 1
ATOM 1112 O O . ARG A 1 135 ? -11.788 -2.572 12.178 1.00 96.56 135 ARG A O 1
ATOM 1119 N N . ARG A 1 136 ? -9.655 -2.748 12.867 1.00 95.75 136 ARG A N 1
ATOM 1120 C CA . ARG A 1 136 ? -9.991 -2.974 14.278 1.00 95.75 136 ARG A CA 1
ATOM 1121 C C . ARG A 1 136 ? -10.757 -1.793 14.870 1.00 95.75 136 ARG A C 1
ATOM 1123 O O . ARG A 1 136 ? -11.739 -2.007 15.571 1.00 95.75 136 ARG A O 1
ATOM 1130 N N . SER A 1 137 ? -10.312 -0.565 14.609 1.00 94.50 137 SER A N 1
ATOM 1131 C CA . SER A 1 137 ? -10.954 0.641 15.135 1.00 94.50 137 SER A CA 1
ATOM 1132 C C . SER A 1 137 ? -12.402 0.762 14.662 1.00 94.50 137 SER A C 1
ATOM 1134 O O . SER A 1 137 ? -13.275 0.981 15.497 1.00 94.50 137 SER A O 1
ATOM 1136 N N . ILE A 1 138 ? -12.664 0.542 13.369 1.00 95.50 138 ILE A N 1
ATOM 1137 C CA . ILE A 1 138 ? -14.012 0.564 12.784 1.00 95.50 138 ILE A CA 1
ATOM 1138 C C . ILE A 1 138 ? -14.906 -0.489 13.449 1.00 95.50 138 ILE A C 1
ATOM 1140 O O . ILE A 1 138 ? -15.996 -0.163 13.915 1.00 95.50 138 ILE A O 1
ATOM 1144 N N . LEU A 1 139 ? -14.430 -1.732 13.566 1.00 96.12 139 LEU A N 1
ATOM 1145 C CA . LEU A 1 139 ? -15.204 -2.831 14.158 1.00 96.12 139 LEU A CA 1
ATOM 1146 C C . LEU A 1 139 ? -15.467 -2.657 15.665 1.00 96.12 139 LEU A C 1
ATOM 1148 O O . LEU A 1 139 ? -16.420 -3.224 16.191 1.00 96.12 139 LEU A O 1
ATOM 1152 N N . GLN A 1 140 ? -14.642 -1.880 16.374 1.00 95.25 140 GLN A N 1
ATOM 1153 C CA . GLN A 1 140 ? -14.777 -1.641 17.818 1.00 95.25 140 GLN A CA 1
ATOM 1154 C C . GLN A 1 140 ? -15.599 -0.393 18.169 1.00 95.25 140 GLN A C 1
ATOM 1156 O O . GLN A 1 140 ? -15.829 -0.117 19.352 1.00 95.25 140 GLN A O 1
ATOM 1161 N N . LYS A 1 141 ? -16.059 0.376 17.177 1.00 93.06 141 LYS A N 1
ATOM 1162 C CA . LYS A 1 141 ? -16.887 1.557 17.427 1.00 93.06 141 LYS A CA 1
ATOM 1163 C C . LYS A 1 141 ? -18.216 1.192 18.083 1.00 93.06 141 LYS A C 1
ATOM 1165 O O . LYS A 1 141 ? -18.913 0.267 17.679 1.00 93.06 141 LYS A O 1
ATOM 1170 N N . LYS A 1 142 ? -18.596 1.979 19.093 1.00 90.81 142 LYS A N 1
ATOM 1171 C CA . LYS A 1 142 ? -19.871 1.815 19.814 1.00 90.81 142 LYS A CA 1
ATOM 1172 C C . LYS A 1 142 ? -21.026 2.603 19.190 1.00 90.81 142 LYS A C 1
ATOM 1174 O O . LYS A 1 142 ? -22.166 2.159 19.278 1.00 90.81 142 LYS A O 1
ATOM 1179 N N . LYS A 1 143 ? -20.727 3.757 18.590 1.00 87.12 143 LYS A N 1
ATOM 1180 C CA . LYS A 1 143 ? -21.673 4.647 17.900 1.00 87.12 143 LYS A CA 1
ATOM 1181 C C . LYS A 1 143 ? -21.399 4.595 16.400 1.00 87.12 143 LYS A C 1
ATOM 1183 O O . LYS A 1 143 ? -20.230 4.481 16.040 1.00 87.12 143 LYS A O 1
ATOM 1188 N N . ASP A 1 144 ? -22.451 4.711 15.585 1.00 87.56 144 ASP A N 1
ATOM 1189 C CA . ASP A 1 144 ? -22.365 4.606 14.118 1.00 87.56 144 ASP A CA 1
ATOM 1190 C C . ASP A 1 144 ? -21.625 3.322 13.704 1.00 87.56 144 ASP A C 1
ATOM 1192 O O . ASP A 1 144 ? -20.523 3.344 13.157 1.00 87.56 144 ASP A O 1
ATOM 1196 N N . LYS A 1 145 ? -22.186 2.182 14.129 1.00 93.31 145 LYS A N 1
ATOM 1197 C CA . LYS A 1 145 ? -21.555 0.869 13.977 1.00 93.31 145 LYS A CA 1
ATOM 1198 C C . LYS A 1 145 ? -21.446 0.494 12.505 1.00 93.31 145 LYS A C 1
ATOM 1200 O O . LYS A 1 145 ? -22.376 0.695 11.731 1.00 93.31 145 LYS A O 1
ATOM 1205 N N . TRP A 1 146 ? -20.334 -0.141 12.160 1.00 95.50 146 TRP A N 1
ATOM 1206 C CA . TRP A 1 146 ? -20.150 -0.742 10.849 1.00 95.50 146 TRP A CA 1
ATOM 1207 C C . TRP A 1 146 ? -21.169 -1.863 10.602 1.00 95.50 146 TRP A C 1
ATOM 1209 O O . TRP A 1 146 ? -21.277 -2.791 11.408 1.00 95.50 146 TRP A O 1
ATOM 1219 N N . ASN A 1 147 ? -21.886 -1.799 9.478 1.00 95.38 147 ASN A N 1
ATOM 1220 C CA . ASN A 1 147 ? -22.808 -2.851 9.062 1.00 95.38 147 ASN A CA 1
ATOM 1221 C C . ASN A 1 147 ? -22.043 -3.974 8.341 1.00 95.38 147 ASN A C 1
ATOM 1223 O O . ASN A 1 147 ? -21.835 -3.923 7.132 1.00 95.38 147 ASN A O 1
ATOM 1227 N N . VAL A 1 148 ? -21.609 -4.993 9.090 1.00 95.81 148 VAL A N 1
ATOM 1228 C CA . VAL A 1 148 ? -20.884 -6.145 8.519 1.00 95.81 148 VAL A CA 1
ATOM 1229 C C . VAL A 1 148 ? -21.759 -6.951 7.554 1.00 95.81 148 VAL A C 1
ATOM 1231 O O . VAL A 1 148 ? -21.229 -7.509 6.601 1.00 95.81 148 VAL A O 1
ATOM 1234 N N . ALA A 1 149 ? -23.076 -7.015 7.770 1.00 95.94 149 ALA A N 1
ATOM 1235 C CA . ALA A 1 149 ? -23.971 -7.785 6.903 1.00 95.94 149 ALA A CA 1
ATOM 1236 C C . ALA A 1 149 ? -24.087 -7.173 5.499 1.00 95.94 149 ALA A C 1
ATOM 1238 O O . ALA A 1 149 ? -24.215 -7.899 4.522 1.00 95.94 149 ALA A O 1
ATOM 1239 N N . GLU A 1 150 ? -24.015 -5.846 5.407 1.00 94.69 150 GLU A N 1
ATOM 1240 C CA . GLU A 1 150 ? -24.108 -5.109 4.144 1.00 94.69 150 GLU A CA 1
ATOM 1241 C C . GLU A 1 150 ? -22.744 -4.929 3.472 1.00 94.69 150 GLU A C 1
ATOM 1243 O O . GLU A 1 150 ? -22.611 -5.152 2.274 1.00 94.69 150 GLU A O 1
ATOM 1248 N N . TYR A 1 151 ? -21.714 -4.551 4.236 1.00 94.44 151 TYR A N 1
ATOM 1249 C CA . TYR A 1 151 ? -20.411 -4.178 3.676 1.00 94.44 151 TYR A CA 1
ATOM 1250 C C . TYR A 1 151 ? -19.318 -5.238 3.875 1.00 94.44 151 TYR A C 1
ATOM 1252 O O . TYR A 1 151 ? -18.188 -5.050 3.427 1.00 94.44 151 TYR A O 1
ATOM 1260 N N . GLY A 1 152 ? -19.591 -6.336 4.579 1.00 95.31 152 GLY A N 1
ATOM 1261 C CA . GLY A 1 152 ? -18.568 -7.308 4.969 1.00 95.31 152 GLY A CA 1
ATOM 1262 C C . GLY A 1 152 ? -17.562 -6.738 5.975 1.00 95.31 152 GLY A C 1
ATOM 1263 O O . GLY A 1 152 ? -17.832 -5.772 6.688 1.00 95.31 152 GLY A O 1
ATOM 1264 N N . ILE A 1 153 ? -16.375 -7.340 6.065 1.00 96.56 153 ILE A N 1
ATOM 1265 C CA . ILE A 1 153 ? -15.289 -6.837 6.920 1.00 96.56 153 ILE A CA 1
ATOM 1266 C C . ILE A 1 153 ? -14.597 -5.649 6.225 1.00 96.56 153 ILE A C 1
ATOM 1268 O O . ILE A 1 153 ? -14.267 -5.767 5.043 1.00 96.56 153 ILE A O 1
ATOM 1272 N N . PRO A 1 154 ? -14.344 -4.522 6.922 1.00 96.06 154 PRO A N 1
ATOM 1273 C CA . PRO A 1 154 ? -13.702 -3.366 6.304 1.00 96.06 154 PRO A CA 1
ATOM 1274 C C . PRO A 1 154 ? -12.238 -3.660 5.958 1.00 96.06 154 PRO A C 1
ATOM 1276 O O . PRO A 1 154 ? -11.508 -4.254 6.761 1.00 96.06 154 PRO A O 1
ATOM 1279 N N . ILE A 1 155 ? -11.789 -3.192 4.789 1.00 95.25 155 ILE A N 1
ATOM 1280 C CA . ILE A 1 155 ? -10.419 -3.387 4.293 1.00 95.25 155 ILE A CA 1
ATOM 1281 C C . ILE A 1 155 ? -10.090 -4.890 4.284 1.00 95.25 155 ILE A C 1
ATOM 1283 O O . ILE A 1 155 ? -9.100 -5.317 4.871 1.00 95.25 155 ILE A O 1
ATOM 1287 N N . ASN A 1 156 ? -10.967 -5.745 3.765 1.00 94.62 156 ASN A N 1
ATOM 1288 C CA . ASN A 1 156 ? -10.682 -7.184 3.700 1.00 94.62 156 ASN A CA 1
ATOM 1289 C C . ASN A 1 156 ? -9.670 -7.486 2.564 1.00 94.62 156 ASN A C 1
ATOM 1291 O O . ASN A 1 156 ? -9.179 -6.581 1.892 1.00 94.62 156 ASN A O 1
ATOM 1295 N N . GLN A 1 157 ? -9.304 -8.759 2.379 1.00 95.00 157 GLN A N 1
ATOM 1296 C CA . GLN A 1 157 ? -8.355 -9.147 1.321 1.00 95.00 157 GLN A CA 1
ATOM 1297 C C . GLN A 1 157 ? -8.899 -8.887 -0.088 1.00 95.00 157 GLN A C 1
ATOM 1299 O O . GLN A 1 157 ? -8.137 -8.517 -0.970 1.00 95.00 157 GLN A O 1
ATOM 1304 N N . GLU A 1 158 ? -10.207 -9.038 -0.279 1.00 94.50 158 GLU A N 1
ATOM 1305 C CA . GLU A 1 158 ? -10.892 -8.753 -1.541 1.00 94.50 158 GLU A CA 1
ATOM 1306 C C . GLU A 1 158 ? -10.805 -7.262 -1.902 1.00 94.50 158 GLU A C 1
ATOM 1308 O O . GLU A 1 158 ? -10.373 -6.931 -3.001 1.00 94.50 158 GLU A O 1
ATOM 1313 N N . ASP A 1 159 ? -11.109 -6.360 -0.963 1.00 93.50 159 ASP A N 1
ATOM 1314 C CA . ASP A 1 159 ? -10.991 -4.911 -1.156 1.00 93.50 159 ASP A CA 1
ATOM 1315 C C . ASP A 1 159 ? -9.548 -4.524 -1.506 1.00 93.50 159 ASP A C 1
ATOM 1317 O O . ASP A 1 159 ? -9.303 -3.720 -2.402 1.00 93.50 159 ASP A O 1
ATOM 1321 N N . MET A 1 160 ? -8.572 -5.102 -0.793 1.00 94.50 160 MET A N 1
ATOM 1322 C CA . MET A 1 160 ? -7.154 -4.845 -1.056 1.00 94.50 160 MET A CA 1
ATOM 1323 C C . MET A 1 160 ? -6.729 -5.381 -2.428 1.00 94.50 160 MET A C 1
ATOM 1325 O O . MET A 1 160 ? -5.955 -4.716 -3.112 1.00 94.50 160 MET A O 1
ATOM 1329 N N . ALA A 1 161 ? -7.247 -6.538 -2.852 1.00 94.75 161 ALA A N 1
ATOM 1330 C CA . ALA A 1 161 ? -6.994 -7.095 -4.177 1.00 94.75 161 ALA A CA 1
ATOM 1331 C C . ALA A 1 161 ? -7.624 -6.242 -5.288 1.00 94.75 161 ALA A C 1
ATOM 1333 O O . ALA A 1 161 ? -6.979 -6.014 -6.305 1.00 94.75 161 ALA A O 1
ATOM 1334 N N . ALA A 1 162 ? -8.833 -5.713 -5.083 1.00 92.44 162 ALA A N 1
ATOM 1335 C CA . ALA A 1 162 ? -9.473 -4.799 -6.026 1.00 92.44 162 ALA A CA 1
ATOM 1336 C C . ALA A 1 162 ? -8.636 -3.525 -6.226 1.00 92.44 162 ALA A C 1
ATOM 1338 O O . ALA A 1 162 ? -8.368 -3.134 -7.362 1.00 92.44 162 ALA A O 1
ATOM 1339 N N . THR A 1 163 ? -8.147 -2.921 -5.138 1.00 92.25 163 THR A N 1
ATOM 1340 C CA . THR A 1 163 ? -7.230 -1.776 -5.227 1.00 92.25 163 THR A CA 1
ATOM 1341 C C . THR A 1 163 ? -5.916 -2.165 -5.903 1.00 92.25 163 THR A C 1
ATOM 1343 O O . THR A 1 163 ? -5.449 -1.436 -6.769 1.00 92.25 163 THR A O 1
ATOM 1346 N N . LEU A 1 164 ? -5.328 -3.319 -5.575 1.00 93.50 164 LEU A N 1
ATOM 1347 C CA . LEU A 1 164 ? -4.105 -3.788 -6.234 1.00 93.50 164 LEU A CA 1
ATOM 1348 C C . LEU A 1 164 ? -4.302 -3.927 -7.750 1.00 93.50 164 LEU A C 1
ATOM 1350 O O . LEU A 1 164 ? -3.491 -3.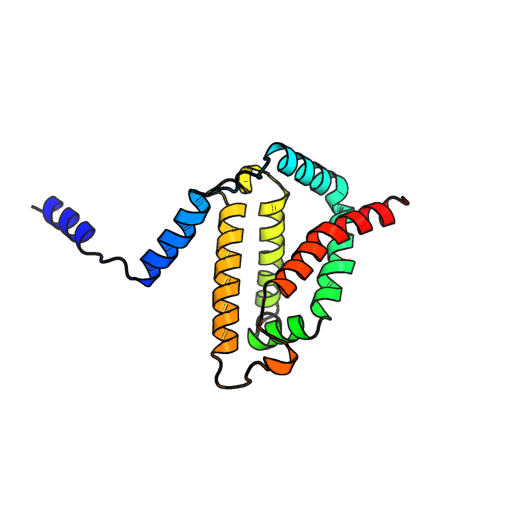422 -8.519 1.00 93.50 164 LEU A O 1
ATOM 1354 N N . LEU A 1 165 ? -5.411 -4.532 -8.183 1.00 93.44 165 LEU A N 1
ATOM 1355 C CA . LEU A 1 165 ? -5.758 -4.653 -9.598 1.00 93.44 165 LEU A CA 1
ATOM 1356 C C . LEU A 1 165 ? -5.953 -3.285 -10.256 1.00 93.44 165 LEU A C 1
ATOM 1358 O O . LEU A 1 165 ? -5.459 -3.086 -11.360 1.00 93.44 165 LEU A O 1
ATOM 1362 N N . ALA A 1 166 ? -6.580 -2.319 -9.583 1.00 93.12 166 ALA A N 1
ATOM 1363 C CA . ALA A 1 166 ? -6.697 -0.958 -10.108 1.00 93.12 166 ALA A CA 1
ATOM 1364 C C . ALA A 1 166 ? -5.324 -0.297 -10.346 1.00 93.12 166 ALA A C 1
ATOM 1366 O O . ALA A 1 166 ? -5.171 0.468 -11.292 1.00 93.12 166 ALA A O 1
ATOM 1367 N N . PHE A 1 167 ? -4.309 -0.619 -9.538 1.00 92.00 167 PHE A N 1
ATOM 1368 C CA . PHE A 1 167 ? -2.938 -0.123 -9.711 1.00 92.00 167 PHE A CA 1
ATOM 1369 C C . PHE A 1 167 ? -2.069 -0.976 -10.646 1.00 92.00 167 PHE A C 1
ATOM 1371 O O . PHE A 1 167 ? -0.985 -0.537 -11.014 1.00 92.00 167 PHE A O 1
ATOM 1378 N N . SER A 1 168 ? -2.501 -2.178 -11.036 1.00 92.25 168 SER A N 1
ATOM 1379 C CA . SER A 1 168 ? -1.734 -3.068 -11.924 1.00 92.25 168 SER A CA 1
ATOM 1380 C C . SER A 1 168 ? -2.322 -3.171 -13.332 1.00 92.25 168 SER A C 1
ATOM 1382 O O . SER A 1 168 ? -1.579 -3.187 -14.305 1.00 92.25 168 SER A O 1
ATOM 1384 N N . VAL A 1 169 ? -3.648 -3.214 -13.452 1.00 94.62 169 VAL A N 1
ATOM 1385 C CA . VAL A 1 169 ? -4.365 -3.421 -14.718 1.00 94.62 169 VAL A CA 1
ATOM 1386 C C . VAL A 1 169 ? -4.681 -2.094 -15.398 1.00 94.62 169 VAL A C 1
ATOM 1388 O O . VAL A 1 169 ? -4.402 -1.939 -16.585 1.00 94.62 169 VAL A O 1
ATOM 1391 N N . ASN A 1 170 ? -5.208 -1.107 -14.663 1.00 94.75 170 ASN A N 1
ATOM 1392 C CA . ASN A 1 170 ? -5.574 0.177 -15.268 1.00 94.75 170 ASN A CA 1
ATOM 1393 C C . ASN A 1 170 ? -4.383 0.876 -15.942 1.00 94.75 170 ASN A C 1
ATOM 1395 O O . ASN A 1 170 ? -4.577 1.395 -17.041 1.00 94.75 170 ASN A O 1
ATOM 1399 N N . PRO A 1 171 ? -3.155 0.890 -15.378 1.00 93.75 171 PRO A N 1
ATOM 1400 C CA . PRO A 1 171 ? -1.997 1.446 -16.078 1.00 93.75 171 PRO A CA 1
ATOM 1401 C C . PRO A 1 171 ? -1.786 0.857 -17.472 1.00 93.75 171 PRO A C 1
ATOM 1403 O O . PRO A 1 171 ? -1.566 1.615 -18.408 1.00 93.75 171 PRO A O 1
ATOM 1406 N N . ILE A 1 172 ? -1.922 -0.464 -17.620 1.00 94.00 172 ILE A N 1
ATOM 1407 C CA . ILE A 1 172 ? -1.755 -1.160 -18.902 1.00 94.00 172 ILE A CA 1
ATOM 1408 C C . ILE A 1 172 ? -2.858 -0.733 -19.876 1.00 94.00 172 ILE A C 1
ATOM 1410 O O . ILE A 1 172 ? -2.547 -0.248 -20.959 1.00 94.00 172 ILE A O 1
ATOM 1414 N N . ILE A 1 173 ? -4.124 -0.781 -19.442 1.00 93.19 173 ILE A N 1
ATOM 1415 C CA . ILE A 1 173 ? -5.278 -0.331 -20.246 1.00 93.19 173 ILE A CA 1
ATOM 1416 C C . ILE A 1 173 ? -5.102 1.124 -20.699 1.00 93.19 173 ILE A C 1
ATOM 1418 O O . ILE A 1 173 ? -5.390 1.481 -21.838 1.00 93.19 173 ILE A O 1
ATOM 1422 N N . GLY A 1 174 ? -4.634 1.987 -19.799 1.00 93.06 174 GLY A N 1
ATOM 1423 C CA . GLY A 1 174 ? -4.423 3.398 -20.095 1.00 93.06 174 GLY A CA 1
ATOM 1424 C C . GLY A 1 174 ? -3.302 3.632 -21.102 1.00 93.06 174 GLY A C 1
ATOM 1425 O O . GLY A 1 174 ? -3.436 4.506 -21.953 1.00 93.06 174 GLY A O 1
ATOM 1426 N N . ILE A 1 175 ? -2.221 2.850 -21.033 1.00 93.50 175 ILE A N 1
ATOM 1427 C CA . ILE A 1 175 ? -1.146 2.891 -22.029 1.00 93.50 175 ILE A CA 1
ATOM 1428 C C . ILE A 1 175 ? -1.673 2.448 -23.394 1.00 93.50 175 ILE A C 1
ATOM 1430 O O . ILE A 1 175 ? -1.463 3.171 -24.364 1.00 93.50 175 ILE A O 1
ATOM 1434 N N . GLU A 1 176 ? -2.372 1.314 -23.480 1.00 92.44 176 GLU A N 1
ATOM 1435 C CA . GLU A 1 176 ? -2.954 0.799 -24.732 1.00 92.44 176 GLU A CA 1
ATOM 1436 C C . GLU A 1 176 ? -3.884 1.844 -25.365 1.00 92.44 176 GLU A C 1
ATOM 1438 O O . GLU A 1 176 ? -3.650 2.305 -26.483 1.00 92.44 176 GLU A O 1
ATOM 1443 N N . PHE A 1 177 ? -4.838 2.353 -24.579 1.00 90.12 177 PHE A N 1
ATOM 1444 C CA . PHE A 1 177 ? -5.794 3.362 -25.025 1.00 90.12 177 PHE A CA 1
ATOM 1445 C C . PHE A 1 177 ? -5.127 4.654 -25.525 1.00 90.12 177 PHE A C 1
ATOM 1447 O O . PHE A 1 177 ? -5.509 5.188 -26.565 1.00 90.12 177 PHE A O 1
ATOM 1454 N N . LEU A 1 178 ? -4.129 5.175 -24.799 1.00 88.44 178 LEU A N 1
ATOM 1455 C CA . LEU A 1 178 ? -3.458 6.432 -25.157 1.00 88.44 178 LEU A CA 1
ATOM 1456 C C . LEU A 1 178 ? -2.428 6.270 -26.281 1.00 88.44 178 LEU A C 1
ATOM 1458 O O . LEU A 1 178 ? -2.138 7.239 -26.982 1.00 88.44 178 LEU A O 1
ATOM 1462 N N . SER A 1 179 ? -1.870 5.072 -26.452 1.00 86.00 179 SER A N 1
ATOM 1463 C CA . SER A 1 179 ? -0.934 4.758 -27.538 1.00 86.00 179 SER A CA 1
ATOM 1464 C C . SER A 1 179 ? -1.631 4.339 -28.836 1.00 86.00 179 SER A C 1
ATOM 1466 O O . SER A 1 179 ? -0.970 4.258 -29.871 1.00 86.00 179 SER A O 1
ATOM 1468 N N . GLY A 1 180 ? -2.954 4.137 -28.802 1.00 81.50 180 GLY A N 1
ATOM 1469 C CA . GLY A 1 180 ? -3.755 3.729 -29.955 1.00 81.50 180 GLY A CA 1
ATOM 1470 C C . GLY A 1 180 ? -3.551 2.266 -30.353 1.00 81.50 180 GLY A C 1
ATOM 1471 O O . GLY A 1 180 ? -3.702 1.948 -31.534 1.00 81.50 180 GLY A O 1
ATOM 1472 N N . GLN A 1 181 ? -3.161 1.419 -29.395 1.00 64.81 181 GLN A N 1
ATOM 1473 C CA . GLN A 1 181 ? -2.985 -0.028 -29.563 1.00 64.81 181 GLN A CA 1
ATOM 1474 C C . GLN A 1 181 ? -4.247 -0.801 -29.180 1.00 64.81 181 GLN A C 1
ATOM 1476 O O . GLN A 1 181 ? -5.000 -0.318 -28.304 1.00 64.81 181 GLN A O 1
#

Radius of gyration: 20.61 Å; chains: 1; bounding box: 55×38×70 Å

Secondary structure (DSSP, 8-state):
-HHHHHHHHHTT----HHHHHHHHHHHHHHH---TT--HHHHHHHHHHHHHTHHHHHHHIIIIIIHHHHT-HHHHHHHHHHTSSSTTS-HHHHHHHHHHHHHHHHHHHS-GGGGSTTSHHHHHHHHHHHHHHHHHHHHHT-SSS---HHHH-STT-HHHHHHHHHHHHHHHHHHHHHHHT-

Foldseek 3Di:
DVVVVVVVVVVPPPQDPVNVVVVVLLVVCLVCDDPPDDLVVLVVQLVVCVVCVVLLVVLCVPQPVVVVCVPVLSVVLCVLVVQQHPPDDPVSNVVVVVLVVVLCCLRRNDSVQCHRPHPNVVSVSVVVVVQVVSQVSQCPDPPPHDDCVVNNRRPDPVSVVVNVCSSVVSSVVSCCVVVVD

Organism: NCBI:txid420281

InterPro domains:
  IPR018713 ER-bound oxygenase mpaB/mpaB'/Rubber oxygenase, catalytic domain [PF09995] (91-171)
  IPR037473 Rubber oxygenase Lcp-like [PTHR37539] (21-177)

pLDDT: mean 87.83, std 13.74, range [37.53, 97.75]